Protein AF-0000000072110596 (afdb_homodimer)

Structure (mmCIF, N/CA/C/O backbone):
data_AF-0000000072110596-model_v1
#
loop_
_entity.id
_entity.type
_entity.pdbx_description
1 polymer 'Uncharacterized protein'
#
loop_
_atom_site.group_PDB
_atom_site.id
_atom_site.type_symbol
_atom_site.label_atom_id
_atom_site.label_alt_id
_atom_site.label_comp_id
_atom_site.label_asym_id
_atom_site.label_entity_id
_atom_site.label_seq_id
_atom_site.pdbx_PDB_ins_code
_atom_site.Cartn_x
_atom_site.Cartn_y
_atom_site.Cartn_z
_atom_site.occupancy
_atom_site.B_iso_or_equiv
_atom_site.auth_seq_id
_atom_site.auth_comp_id
_atom_site.auth_asym_id
_atom_site.auth_atom_id
_atom_site.pdbx_PDB_model_num
ATOM 1 N N . MET A 1 1 ? -14.812 -18.016 1.356 1 53.75 1 MET A N 1
ATOM 2 C CA . MET A 1 1 ? -14.57 -17.125 0.217 1 53.75 1 MET A CA 1
ATOM 3 C C . MET A 1 1 ? -13.57 -16.031 0.578 1 53.75 1 MET A C 1
ATOM 5 O O . MET A 1 1 ? -12.727 -15.672 -0.237 1 53.75 1 MET A O 1
ATOM 9 N N . LYS A 1 2 ? -13.461 -15.781 1.92 1 75.56 2 LYS A N 1
ATOM 10 C CA . LYS A 1 2 ? -12.672 -14.617 2.328 1 75.56 2 LYS A CA 1
ATOM 11 C C . LYS A 1 2 ? -11.195 -14.969 2.467 1 75.56 2 LYS A C 1
ATOM 13 O O . LYS A 1 2 ? -10.328 -14.117 2.293 1 75.56 2 LYS A O 1
ATOM 18 N N . LYS A 1 3 ? -10.984 -16.344 2.49 1 79.56 3 LYS A N 1
ATOM 19 C CA . LYS A 1 3 ? -9.594 -16.766 2.672 1 79.56 3 LYS A CA 1
ATOM 20 C C . LYS A 1 3 ? -8.812 -16.672 1.365 1 79.56 3 LYS A C 1
ATOM 22 O O . LYS A 1 3 ? -7.672 -16.203 1.354 1 79.56 3 LYS A O 1
ATOM 27 N N . LYS A 1 4 ? -9.383 -17.156 0.24 1 86.38 4 LYS A N 1
ATOM 28 C CA . LYS A 1 4 ? -8.742 -17.078 -1.07 1 86.38 4 LYS A CA 1
ATOM 29 C C . LYS A 1 4 ? -8.523 -15.633 -1.488 1 86.38 4 LYS A C 1
ATOM 31 O O . LYS A 1 4 ? -7.5 -15.305 -2.088 1 86.38 4 LYS A O 1
ATOM 36 N N . GLU A 1 5 ? -9.5 -14.828 -1.108 1 90.19 5 GLU A N 1
ATOM 37 C CA . GLU A 1 5 ? -9.398 -13.414 -1.432 1 90.19 5 GLU A CA 1
ATOM 38 C C . GLU A 1 5 ? -8.266 -12.75 -0.652 1 90.19 5 GLU A C 1
ATOM 40 O O . GLU A 1 5 ? -7.512 -11.945 -1.203 1 90.19 5 GLU A O 1
ATOM 45 N N . ARG A 1 6 ? -8.164 -13.227 0.541 1 91.56 6 ARG A N 1
ATOM 46 C CA . ARG A 1 6 ? -7.09 -12.688 1.37 1 91.56 6 ARG A CA 1
ATOM 47 C C . ARG A 1 6 ? -5.723 -13.062 0.807 1 91.56 6 ARG A C 1
ATOM 49 O O . ARG A 1 6 ? -4.816 -12.227 0.76 1 91.56 6 ARG A O 1
ATOM 56 N N . LYS A 1 7 ? -5.586 -14.266 0.459 1 90.06 7 LYS A N 1
ATOM 57 C CA . LYS A 1 7 ? -4.34 -14.734 -0.141 1 90.06 7 LYS A CA 1
ATOM 58 C C . LYS A 1 7 ? -4.008 -13.945 -1.405 1 90.06 7 LYS A C 1
ATOM 60 O O . LYS A 1 7 ? -2.854 -13.578 -1.627 1 90.06 7 LYS A O 1
ATOM 65 N N . SER A 1 8 ? -4.992 -13.719 -2.207 1 91.38 8 SER A N 1
ATOM 66 C CA . SER A 1 8 ? -4.805 -12.984 -3.453 1 91.38 8 SER A CA 1
ATOM 67 C C . SER A 1 8 ? -4.332 -11.555 -3.184 1 91.38 8 SER A C 1
ATOM 69 O O . SER A 1 8 ? -3.426 -11.062 -3.855 1 91.38 8 SER A O 1
ATOM 71 N N . VAL A 1 9 ? -4.953 -10.938 -2.199 1 94.94 9 VAL A N 1
ATOM 72 C CA . VAL A 1 9 ? -4.566 -9.57 -1.863 1 94.94 9 VAL A CA 1
ATOM 73 C C . VAL A 1 9 ? -3.137 -9.555 -1.325 1 94.94 9 VAL A C 1
ATOM 75 O O . VAL A 1 9 ? -2.338 -8.688 -1.688 1 94.94 9 VAL A O 1
ATOM 78 N N . CYS A 1 10 ? -2.73 -10.531 -0.49 1 94.06 10 CYS A N 1
ATOM 79 C CA . CYS A 1 10 ? -1.368 -10.641 0.02 1 94.06 10 CYS A CA 1
ATOM 80 C C . CYS A 1 10 ? -0.371 -10.805 -1.12 1 94.06 10 CYS A C 1
ATOM 82 O O . CYS A 1 10 ? 0.707 -10.211 -1.103 1 94.06 10 CYS A O 1
ATOM 84 N N . GLN A 1 11 ? -0.769 -11.586 -2.105 1 91.5 11 GLN A N 1
ATOM 85 C CA . GLN A 1 11 ? 0.084 -11.797 -3.27 1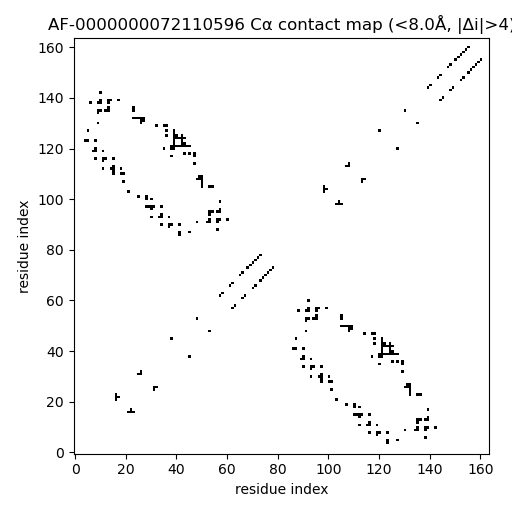 91.5 11 GLN A CA 1
ATOM 86 C C . GLN A 1 11 ? 0.26 -10.508 -4.066 1 91.5 11 GLN A C 1
ATOM 88 O O . GLN A 1 11 ? 1.352 -10.227 -4.566 1 91.5 11 GLN A O 1
ATOM 93 N N . LEU A 1 12 ? -0.791 -9.742 -4.211 1 93.31 12 LEU A N 1
ATOM 94 C CA . LEU A 1 12 ? -0.714 -8.461 -4.91 1 93.31 12 LEU A CA 1
ATOM 95 C C . LEU A 1 12 ? 0.235 -7.508 -4.195 1 93.31 12 LEU A C 1
ATOM 97 O O . LEU A 1 12 ? 1.059 -6.848 -4.832 1 93.31 12 LEU A O 1
ATOM 101 N N . ILE A 1 13 ? 0.148 -7.523 -2.873 1 95.62 13 ILE A N 1
ATOM 102 C CA . ILE A 1 13 ? 1.028 -6.676 -2.074 1 95.62 13 ILE A CA 1
ATOM 103 C C . ILE A 1 13 ? 2.475 -7.137 -2.238 1 95.62 13 ILE A C 1
ATOM 105 O O . ILE A 1 13 ? 3.365 -6.324 -2.498 1 95.62 13 ILE A O 1
ATOM 109 N N . GLY A 1 14 ? 2.672 -8.375 -2.09 1 92.62 14 GLY A N 1
ATOM 110 C CA . GLY A 1 14 ? 4.008 -8.922 -2.254 1 92.62 14 GLY A CA 1
ATOM 111 C C . GLY A 1 14 ? 4.605 -8.633 -3.617 1 92.62 14 GLY A C 1
ATOM 112 O O . GLY A 1 14 ? 5.785 -8.289 -3.725 1 92.62 14 GLY A O 1
ATOM 113 N N . ARG A 1 15 ? 3.865 -8.734 -4.68 1 90.25 15 ARG A N 1
ATOM 114 C CA . ARG A 1 15 ? 4.324 -8.477 -6.043 1 90.25 15 ARG A CA 1
ATOM 115 C C . ARG A 1 15 ? 4.75 -7.02 -6.211 1 90.25 15 ARG A C 1
ATOM 117 O O . ARG A 1 15 ? 5.766 -6.734 -6.848 1 90.25 15 ARG A O 1
ATOM 124 N N . PHE A 1 16 ? 4.031 -6.141 -5.641 1 93.5 16 PHE A N 1
ATOM 125 C CA . PHE A 1 16 ? 4.383 -4.727 -5.699 1 93.5 16 PHE A CA 1
ATOM 126 C C . PHE A 1 16 ? 5.715 -4.469 -5.008 1 93.5 16 PHE A C 1
ATOM 128 O O . PHE A 1 16 ? 6.578 -3.771 -5.547 1 93.5 16 PHE A O 1
ATOM 135 N N . LEU A 1 17 ? 5.867 -5.031 -3.846 1 93.5 17 LEU A N 1
ATOM 136 C CA . LEU A 1 17 ? 7.105 -4.832 -3.1 1 93.5 17 LEU A CA 1
ATOM 137 C C . LEU A 1 17 ? 8.297 -5.383 -3.871 1 93.5 17 LEU A C 1
ATOM 139 O O . LEU A 1 17 ? 9.32 -4.707 -4.008 1 93.5 17 LEU A O 1
ATOM 143 N N . PHE A 1 18 ? 8.047 -6.496 -4.398 1 88.94 18 PHE A N 1
ATOM 144 C CA . PHE A 1 18 ? 9.117 -7.152 -5.141 1 88.94 18 PHE A CA 1
ATOM 145 C C . PHE A 1 18 ? 9.453 -6.371 -6.41 1 88.94 18 PHE A C 1
ATOM 147 O O . PHE A 1 18 ? 10.617 -6.062 -6.668 1 88.94 18 PHE A O 1
ATOM 154 N N . SER A 1 19 ? 8.484 -6.09 -7.195 1 90.38 19 SER A N 1
ATOM 155 C CA . SER A 1 19 ? 8.656 -5.383 -8.461 1 90.38 19 SER A CA 1
ATOM 156 C C . SER A 1 19 ? 9.289 -4.012 -8.242 1 90.38 19 SER A C 1
ATOM 158 O O . SER A 1 19 ? 10.07 -3.545 -9.07 1 90.38 19 SER A O 1
ATOM 160 N N . SER A 1 20 ? 9 -3.404 -7.121 1 92.88 20 SER A N 1
ATOM 161 C CA . SER A 1 20 ? 9.5 -2.068 -6.812 1 92.88 20 SER A CA 1
ATOM 162 C C . SER A 1 20 ? 10.781 -2.135 -5.996 1 92.88 20 SER A C 1
ATOM 164 O O . SER A 1 20 ? 11.297 -1.106 -5.547 1 92.88 20 SER A O 1
ATOM 166 N N . GLU A 1 21 ? 11.242 -3.334 -5.715 1 91.75 21 GLU A N 1
ATOM 167 C CA . GLU A 1 21 ? 12.469 -3.566 -4.969 1 91.75 21 GLU A CA 1
ATOM 168 C C . GLU A 1 21 ? 12.391 -2.967 -3.566 1 91.75 21 GLU A C 1
ATOM 170 O O . GLU A 1 21 ? 13.336 -2.332 -3.1 1 91.75 21 GLU A O 1
ATOM 175 N N . ILE A 1 22 ? 11.312 -3.068 -2.975 1 93.56 22 ILE A N 1
ATOM 176 C CA . ILE A 1 22 ? 11.078 -2.621 -1.605 1 93.56 22 ILE A CA 1
ATOM 177 C C . ILE A 1 22 ? 11.258 -3.791 -0.642 1 93.56 22 ILE A C 1
ATOM 179 O O . ILE A 1 22 ? 10.656 -4.855 -0.829 1 93.56 22 ILE A O 1
ATOM 183 N N . PRO A 1 23 ? 12.102 -3.586 0.365 1 93.25 23 PRO A N 1
ATOM 184 C CA . PRO A 1 23 ? 12.305 -4.688 1.307 1 93.25 23 PRO A CA 1
ATOM 185 C C . PRO A 1 23 ? 11.055 -5.012 2.123 1 93.25 23 PRO A C 1
ATOM 187 O O . PRO A 1 23 ? 10.281 -4.109 2.445 1 93.25 23 PRO A O 1
ATOM 190 N N . PHE A 1 24 ? 10.852 -6.289 2.574 1 92.38 24 PHE A N 1
ATOM 191 C CA . PHE A 1 24 ? 9.664 -6.746 3.277 1 92.38 24 PHE A CA 1
ATOM 192 C C . PHE A 1 24 ? 9.594 -6.145 4.676 1 92.38 24 PHE A C 1
ATOM 194 O O . PHE A 1 24 ? 8.523 -6.113 5.293 1 92.38 24 PHE A O 1
ATOM 201 N N . ASN A 1 25 ? 10.719 -5.672 5.129 1 93.75 25 ASN A N 1
ATOM 202 C CA . ASN A 1 25 ? 10.742 -5.109 6.477 1 93.75 25 ASN A CA 1
ATOM 203 C C . ASN A 1 25 ? 9.93 -3.818 6.555 1 93.75 25 ASN A C 1
ATOM 205 O O . ASN A 1 25 ? 9.664 -3.312 7.648 1 93.75 25 ASN A O 1
ATOM 209 N N . VAL A 1 26 ? 9.5 -3.283 5.414 1 96.25 26 VAL A N 1
ATOM 210 C CA . VAL A 1 26 ? 8.617 -2.117 5.422 1 96.25 26 VAL A CA 1
ATOM 211 C C . VAL A 1 26 ? 7.355 -2.428 6.223 1 96.25 26 VAL A C 1
ATOM 213 O O . VAL A 1 26 ? 6.668 -1.518 6.688 1 96.25 26 VAL A O 1
ATOM 216 N N . ALA A 1 27 ? 6.969 -3.715 6.375 1 96.69 27 ALA A N 1
ATOM 217 C CA . ALA A 1 27 ? 5.809 -4.117 7.168 1 96.69 27 ALA A CA 1
ATOM 218 C C . ALA A 1 27 ? 5.98 -3.732 8.633 1 96.69 27 ALA A C 1
ATOM 220 O O . ALA A 1 27 ? 5.02 -3.738 9.398 1 96.69 27 ALA A O 1
ATOM 221 N N . ASN A 1 28 ? 7.223 -3.406 8.969 1 96.5 28 ASN A N 1
ATOM 222 C CA . ASN A 1 28 ? 7.508 -2.998 10.336 1 96.5 28 ASN A CA 1
ATOM 223 C C . ASN A 1 28 ? 7.387 -1.487 10.516 1 96.5 28 ASN A C 1
ATOM 225 O O . ASN A 1 28 ? 7.477 -0.977 11.633 1 96.5 28 ASN A O 1
ATOM 229 N N . ASP A 1 29 ? 7.195 -0.69 9.406 1 95.88 29 ASP A N 1
ATOM 230 C CA . ASP A 1 29 ? 6.98 0.751 9.492 1 95.88 29 ASP A CA 1
ATOM 231 C C . ASP A 1 29 ? 5.715 1.071 10.281 1 95.88 29 ASP A C 1
ATOM 233 O O . ASP A 1 29 ? 4.688 0.414 10.117 1 95.88 29 ASP A O 1
ATOM 237 N N . PRO A 1 30 ? 5.777 2.084 11.172 1 96.19 30 PRO A N 1
ATOM 238 C CA . PRO A 1 30 ? 4.641 2.395 12.039 1 96.19 30 PRO A CA 1
ATOM 239 C C . PRO A 1 30 ? 3.396 2.809 11.258 1 96.19 30 PRO A C 1
ATOM 241 O O . PRO A 1 30 ? 2.281 2.734 11.773 1 96.19 30 PRO A O 1
ATOM 244 N N . TYR A 1 31 ? 3.51 3.184 9.984 1 94.31 31 TYR A N 1
ATOM 245 C CA . TYR A 1 31 ? 2.377 3.668 9.203 1 94.31 31 TYR A CA 1
ATOM 246 C C . TYR A 1 31 ? 1.862 2.586 8.258 1 94.31 31 TYR A C 1
ATOM 248 O O . TYR A 1 31 ? 0.836 2.766 7.598 1 94.31 31 TYR A O 1
ATOM 256 N N . TYR A 1 32 ? 2.578 1.447 8.242 1 97.38 32 TYR A N 1
ATOM 257 C CA . TYR A 1 32 ? 2.26 0.337 7.355 1 97.38 32 TYR A CA 1
ATOM 258 C C . TYR A 1 32 ? 0.823 -0.129 7.555 1 97.38 32 TYR A C 1
ATOM 260 O O . TYR A 1 32 ? 0.045 -0.187 6.598 1 97.38 32 TYR A O 1
ATOM 268 N N . PHE A 1 33 ? 0.385 -0.312 8.781 1 97.44 33 PHE A N 1
ATOM 269 C CA . PHE A 1 33 ? -0.948 -0.814 9.094 1 97.44 33 PHE A CA 1
ATOM 270 C C . PHE A 1 33 ? -2.006 0.242 8.797 1 97.44 33 PHE A C 1
ATOM 272 O O . PHE A 1 33 ? -3.016 -0.047 8.148 1 97.44 33 PHE A O 1
ATOM 279 N N . SER A 1 34 ? -1.738 1.474 9.227 1 96.62 34 SER A N 1
ATOM 280 C CA . SER A 1 34 ? -2.723 2.543 9.086 1 96.62 34 SER A CA 1
ATOM 281 C C . SER A 1 34 ? -2.973 2.873 7.617 1 96.62 34 SER A C 1
ATOM 283 O O . SER A 1 34 ? -4.086 3.244 7.242 1 96.62 34 SER A O 1
ATOM 285 N N . MET A 1 35 ? -1.91 2.744 6.777 1 96.81 35 MET A N 1
ATOM 286 C CA . MET A 1 35 ? -2.059 2.992 5.348 1 96.81 35 MET A CA 1
ATOM 287 C C . MET A 1 35 ? -3.082 2.045 4.73 1 96.81 35 MET A C 1
ATOM 289 O O . MET A 1 35 ? -4.062 2.486 4.129 1 96.81 35 MET A O 1
ATOM 293 N N . TYR A 1 36 ? -2.951 0.683 4.98 1 97.81 36 TYR A N 1
ATOM 294 C CA . TYR A 1 36 ? -3.861 -0.282 4.375 1 97.81 36 TYR A CA 1
ATOM 295 C C . TYR A 1 36 ? -5.234 -0.225 5.031 1 97.81 36 TYR A C 1
ATOM 297 O O . TYR A 1 36 ? -6.258 -0.429 4.371 1 97.81 36 TYR A O 1
ATOM 305 N N . GLU A 1 37 ? -5.27 0.057 6.316 1 97.5 37 GLU A N 1
ATOM 306 C CA . GLU A 1 37 ? -6.551 0.236 6.996 1 97.5 37 GLU A CA 1
ATOM 307 C C . GLU A 1 37 ? -7.352 1.376 6.371 1 97.5 37 GLU A C 1
ATOM 309 O O . GLU A 1 37 ? -8.562 1.262 6.191 1 97.5 37 GLU A O 1
ATOM 314 N N . GLY A 1 38 ? -6.688 2.52 6.078 1 97.06 38 GLY A N 1
ATOM 315 C CA . GLY A 1 38 ? -7.336 3.623 5.387 1 97.06 38 GLY A CA 1
ATOM 316 C C . GLY A 1 38 ? -7.953 3.215 4.062 1 97.06 38 GLY A C 1
ATOM 317 O O . GLY A 1 38 ? -9.102 3.559 3.775 1 97.06 38 GLY A O 1
ATOM 318 N N . VAL A 1 39 ? -7.234 2.447 3.307 1 97.38 39 VAL A N 1
ATOM 319 C CA . VAL A 1 39 ? -7.672 2.029 1.979 1 97.38 39 VAL A CA 1
ATOM 320 C C . VAL A 1 39 ? -8.852 1.071 2.102 1 97.38 39 VAL A C 1
ATOM 322 O O . VAL A 1 39 ? -9.859 1.22 1.399 1 97.38 39 VAL A O 1
ATOM 325 N N . GLU A 1 40 ? -8.742 -0.007 2.971 1 97.12 40 GLU A N 1
ATOM 326 C CA . GLU A 1 40 ? -9.812 -0.988 3.072 1 97.12 40 GLU A CA 1
ATOM 327 C C . GLU A 1 40 ? -11.094 -0.355 3.617 1 97.12 40 GLU A C 1
ATOM 329 O O . GLU A 1 40 ? -12.195 -0.746 3.236 1 97.12 40 GLU A O 1
ATOM 334 N N . ASN A 1 41 ? -10.984 0.675 4.543 1 96.69 41 ASN A N 1
ATOM 335 C CA . ASN A 1 41 ? -12.148 1.346 5.113 1 96.69 41 ASN A CA 1
ATOM 336 C C . ASN A 1 41 ? -12.828 2.252 4.09 1 96.69 41 ASN A C 1
ATOM 338 O O . ASN A 1 41 ? -14.047 2.432 4.129 1 96.69 41 ASN A O 1
ATOM 342 N N . TYR A 1 42 ? -11.969 2.902 3.256 1 96.12 42 TYR A N 1
ATOM 343 C CA . TYR A 1 42 ? -12.555 3.674 2.168 1 96.12 42 TYR A CA 1
ATOM 344 C C . TYR A 1 42 ? -13.438 2.793 1.291 1 96.12 42 TYR A C 1
ATOM 346 O O . TYR A 1 42 ? -14.539 3.193 0.912 1 96.12 42 TYR A O 1
ATOM 354 N N . GLY A 1 43 ? -12.867 1.575 1.021 1 94.5 43 GLY A N 1
ATOM 355 C CA . GLY A 1 43 ? -13.641 0.621 0.246 1 94.5 43 GLY A CA 1
ATOM 356 C C . GLY A 1 43 ? -13.57 0.87 -1.249 1 94.5 43 GLY A C 1
ATOM 357 O O . GLY A 1 43 ? -12.758 1.672 -1.713 1 94.5 43 GLY A O 1
ATOM 358 N N . PRO A 1 44 ? -14.43 0.043 -2.023 1 94.38 44 PRO A N 1
ATOM 359 C CA . PRO A 1 44 ? -14.422 0.193 -3.48 1 94.38 44 PRO A CA 1
ATOM 360 C C . PRO A 1 44 ? -14.703 1.626 -3.928 1 94.38 44 PRO A C 1
ATOM 362 O O . PRO A 1 44 ? -15.539 2.309 -3.336 1 94.38 44 PRO A O 1
ATOM 365 N N . GLY A 1 45 ? -13.961 2.092 -4.902 1 92.56 45 GLY A N 1
ATOM 366 C CA . GLY A 1 45 ? -14.109 3.443 -5.418 1 92.56 45 GLY A CA 1
ATOM 367 C C . GLY A 1 45 ? -12.938 4.348 -5.078 1 92.56 45 GLY A C 1
ATOM 368 O O . GLY A 1 45 ? -12.867 5.484 -5.551 1 92.56 45 GLY A O 1
ATOM 369 N N . PHE A 1 46 ? -12.109 3.848 -4.172 1 94.31 46 PHE A N 1
ATOM 370 C CA . PHE A 1 46 ? -10.891 4.609 -3.914 1 94.31 46 PHE A CA 1
ATOM 371 C C . PHE A 1 46 ? -9.984 4.617 -5.141 1 94.31 46 PHE A C 1
ATOM 373 O O . PHE A 1 46 ? -9.469 3.57 -5.539 1 94.31 46 PHE A O 1
ATOM 380 N N . PHE A 1 47 ? -9.781 5.746 -5.715 1 92.56 47 PHE A N 1
ATOM 381 C CA . PHE A 1 47 ? -8.852 5.863 -6.828 1 92.56 47 PHE A CA 1
ATOM 382 C C . PHE A 1 47 ? -7.43 6.062 -6.328 1 92.56 47 PHE A C 1
ATOM 384 O O . PHE A 1 47 ? -7.137 7.043 -5.641 1 92.56 47 PHE A O 1
ATOM 391 N N . THR A 1 48 ? -6.621 5.09 -6.586 1 95.94 48 THR A N 1
ATOM 392 C CA . THR A 1 48 ? -5.219 5.105 -6.172 1 95.94 48 THR A CA 1
ATOM 393 C C . THR A 1 48 ? -4.551 6.414 -6.586 1 95.94 48 THR A C 1
ATOM 395 O O . THR A 1 48 ? -4.703 6.863 -7.723 1 95.94 48 THR A O 1
ATOM 398 N N . PRO A 1 49 ? -3.842 7.012 -5.668 1 95.44 49 PRO A N 1
ATOM 399 C CA . PRO A 1 49 ? -3.189 8.273 -6.016 1 95.44 49 PRO A CA 1
ATOM 400 C C . PRO A 1 49 ? -2.035 8.094 -7 1 95.44 49 PRO A C 1
ATOM 402 O O . PRO A 1 49 ? -1.316 7.094 -6.934 1 95.44 49 PRO A O 1
ATOM 405 N N . SER A 1 50 ? -1.886 9.047 -7.859 1 94.69 50 SER A N 1
ATOM 406 C CA . SER A 1 50 ? -0.739 9.086 -8.766 1 94.69 50 SER A CA 1
ATOM 407 C C . SER A 1 50 ? 0.504 9.609 -8.047 1 94.69 50 SER A C 1
ATOM 409 O O . SER A 1 50 ? 0.421 10.094 -6.918 1 94.69 50 SER A O 1
ATOM 411 N N . MET A 1 51 ? 1.645 9.508 -8.766 1 92.94 51 MET A N 1
ATOM 412 C CA . MET A 1 51 ? 2.898 10.031 -8.234 1 92.94 51 MET A CA 1
ATOM 413 C C . MET A 1 51 ? 2.775 11.516 -7.91 1 92.94 51 MET A C 1
ATOM 415 O O . MET A 1 51 ? 3.18 11.961 -6.832 1 92.94 51 MET A O 1
ATOM 419 N N . HIS A 1 52 ? 2.182 12.289 -8.797 1 89.62 52 HIS A N 1
ATOM 420 C CA . HIS A 1 52 ? 2.014 13.727 -8.609 1 89.62 52 HIS A CA 1
ATOM 421 C C . HIS A 1 52 ? 1.174 14.023 -7.371 1 89.62 52 HIS A C 1
ATOM 423 O O . HIS A 1 52 ? 1.522 14.898 -6.574 1 89.62 52 HIS A O 1
ATOM 429 N N . LYS A 1 53 ? 0.088 13.289 -7.219 1 90.94 53 LYS A N 1
ATOM 430 C CA . LYS A 1 53 ? -0.791 13.477 -6.07 1 90.94 53 LYS A CA 1
ATOM 431 C C . LYS A 1 53 ? -0.076 13.133 -4.766 1 90.94 53 LYS A C 1
ATOM 433 O O . LYS A 1 53 ? -0.223 13.828 -3.764 1 90.94 53 LYS A O 1
ATOM 438 N N . LEU A 1 54 ? 0.713 12.125 -4.762 1 90.94 54 LEU A N 1
ATOM 439 C CA . LEU A 1 54 ? 1.445 11.695 -3.574 1 90.94 54 LEU A CA 1
ATOM 440 C C . LEU A 1 54 ? 2.432 12.773 -3.125 1 90.94 54 LEU A C 1
ATOM 442 O O . LEU A 1 54 ? 2.596 13.008 -1.927 1 90.94 54 LEU A O 1
ATOM 446 N N . ARG A 1 55 ? 3.102 13.398 -4.109 1 83.69 55 ARG A N 1
ATOM 447 C CA . ARG A 1 55 ? 4.07 14.453 -3.809 1 83.69 55 ARG A CA 1
ATOM 448 C C . ARG A 1 55 ? 3.402 15.625 -3.105 1 83.69 55 ARG A C 1
ATOM 450 O O . ARG A 1 55 ? 4 16.25 -2.223 1 83.69 55 ARG A O 1
ATOM 457 N N . THR A 1 56 ? 2.193 15.805 -3.436 1 81.88 56 THR A N 1
ATOM 458 C CA . THR A 1 56 ? 1.48 16.953 -2.879 1 81.88 56 THR A CA 1
ATOM 459 C C . THR A 1 56 ? 0.807 16.578 -1.562 1 81.88 56 THR A C 1
ATOM 461 O O . THR A 1 56 ? 0.576 17.438 -0.71 1 81.88 56 THR A O 1
ATOM 464 N N . CYS A 1 57 ? 0.377 15.367 -1.381 1 78.88 57 CYS A N 1
ATOM 465 C CA . CYS A 1 57 ? -0.29 14.891 -0.174 1 78.88 57 CYS A CA 1
ATOM 466 C C . CYS A 1 57 ? 0.609 15.055 1.046 1 78.88 57 CYS A C 1
ATOM 468 O O . CYS A 1 57 ? 0.134 15.391 2.133 1 78.88 57 CYS A O 1
ATOM 470 N N . ILE A 1 58 ? 1.891 14.664 0.958 1 68.19 58 ILE A N 1
ATOM 471 C CA . ILE A 1 58 ? 2.785 14.734 2.107 1 68.19 58 ILE A CA 1
ATOM 472 C C . ILE A 1 58 ? 3.193 16.188 2.355 1 68.19 58 ILE A C 1
ATOM 474 O O . ILE A 1 58 ? 3.41 16.594 3.5 1 68.19 58 ILE A O 1
ATOM 478 N N . LEU A 1 59 ? 3.561 16.875 1.282 1 58.53 59 LEU A N 1
ATOM 479 C CA . LEU A 1 59 ? 3.984 18.266 1.435 1 58.53 59 LEU A CA 1
ATOM 480 C C . LEU A 1 59 ? 3.002 19.047 2.307 1 58.53 59 LEU A C 1
ATOM 482 O O . LEU A 1 59 ? 3.414 19.812 3.17 1 58.53 59 LEU A O 1
ATOM 486 N N . LYS A 1 60 ? 1.902 18.75 2.01 1 55.16 60 LYS A N 1
ATOM 487 C CA . LYS A 1 60 ? 0.997 19.562 2.828 1 55.16 60 LYS A CA 1
ATOM 488 C C . LYS A 1 60 ? 1.094 19.156 4.301 1 55.16 60 LYS A C 1
ATOM 490 O O . LYS A 1 60 ? 1.062 20.031 5.18 1 55.16 60 LYS A O 1
ATOM 495 N N . GLU A 1 61 ? 1.127 17.984 4.523 1 52.31 61 GLU A N 1
ATOM 496 C CA . GLU A 1 61 ? 1.243 17.609 5.926 1 52.31 61 GLU A CA 1
ATOM 497 C C . GLU A 1 61 ? 2.686 17.719 6.41 1 52.31 61 GLU A C 1
ATOM 499 O O . GLU A 1 61 ? 2.938 18.156 7.531 1 52.31 61 GLU A O 1
ATOM 504 N N . GLU A 1 62 ? 3.619 17.094 5.656 1 49.91 62 GLU A N 1
ATOM 505 C CA . GLU A 1 62 ? 5.035 17.094 6.016 1 49.91 62 GLU A CA 1
ATOM 506 C C . GLU A 1 62 ? 5.637 18.484 5.848 1 49.91 62 GLU A C 1
ATOM 508 O O . GLU A 1 62 ? 6.633 18.828 6.496 1 49.91 62 GLU A O 1
ATOM 513 N N . VAL A 1 63 ? 5.281 19.172 4.809 1 49.59 63 VAL A N 1
ATO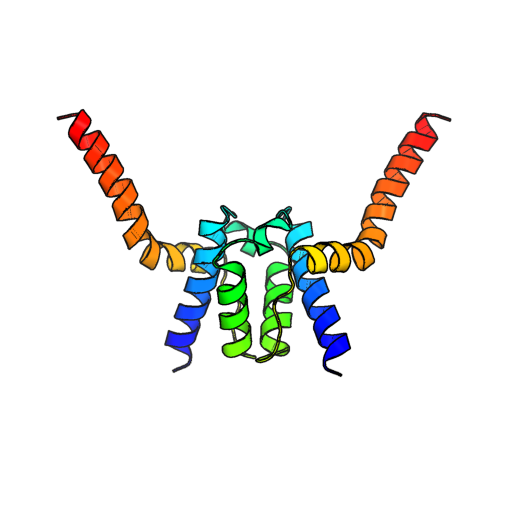M 514 C CA . VAL A 1 63 ? 5.734 20.562 4.82 1 49.59 63 VAL A CA 1
ATOM 515 C C . VAL A 1 63 ? 5.527 21.156 6.211 1 49.59 63 VAL A C 1
ATOM 517 O O . VAL A 1 63 ? 6.371 21.906 6.699 1 49.59 63 VAL A O 1
ATOM 520 N N . SER A 1 64 ? 4.582 20.703 6.777 1 47.28 64 SER A N 1
ATOM 521 C CA . SER A 1 64 ? 4.504 21.188 8.148 1 47.28 64 SER A CA 1
ATOM 522 C C . SER A 1 64 ? 5.613 20.594 9.008 1 47.28 64 SER A C 1
ATOM 524 O O . SER A 1 64 ? 6.234 21.297 9.805 1 47.28 64 SER A O 1
ATOM 526 N N . SER A 1 65 ? 5.832 19.312 8.859 1 49.56 65 SER A N 1
ATOM 527 C CA . SER A 1 65 ? 6.859 18.719 9.711 1 49.56 65 SER A CA 1
ATOM 528 C C . SER A 1 65 ? 8.258 18.984 9.148 1 49.56 65 SER A C 1
ATOM 530 O O . SER A 1 65 ? 9.195 19.25 9.906 1 49.56 65 SER A O 1
ATOM 532 N N . ILE A 1 66 ? 8.484 18.719 7.949 1 48.34 66 ILE A N 1
ATOM 533 C CA . ILE A 1 66 ? 9.789 18.922 7.32 1 48.34 66 ILE A CA 1
ATOM 534 C C . ILE A 1 66 ? 10.109 20.422 7.277 1 48.34 66 ILE A C 1
ATOM 536 O O . ILE A 1 66 ? 11.242 20.828 7.527 1 48.34 66 ILE A O 1
ATOM 540 N N . ASN A 1 67 ? 9.125 21.219 6.852 1 47.47 67 ASN A N 1
ATOM 541 C CA . ASN A 1 67 ? 9.422 22.641 7.012 1 47.47 67 ASN A CA 1
ATOM 542 C C . ASN A 1 67 ? 9.914 22.953 8.422 1 47.47 67 ASN A C 1
ATOM 544 O O . ASN A 1 67 ? 10.789 23.812 8.602 1 47.47 67 ASN A O 1
ATOM 548 N N . LYS A 1 68 ? 9.414 22.219 9.328 1 47.22 68 LYS A N 1
ATOM 549 C CA . LYS A 1 68 ? 9.953 22.406 10.672 1 47.22 68 LYS A CA 1
ATOM 550 C C . LYS A 1 68 ? 11.391 21.906 10.758 1 47.22 68 LYS A C 1
ATOM 552 O O . LYS A 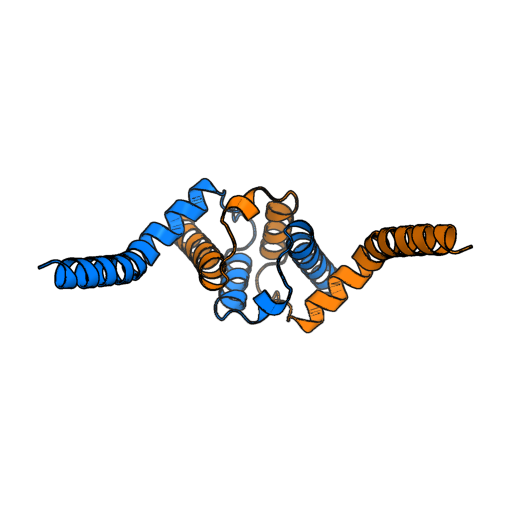1 68 ? 12.25 22.562 11.359 1 47.22 68 LYS A O 1
ATOM 557 N N . ILE A 1 69 ? 11.656 20.781 10.133 1 49.41 69 ILE A N 1
ATOM 558 C CA . ILE A 1 69 ? 13.016 20.266 10.18 1 49.41 69 ILE A CA 1
ATOM 559 C C . ILE A 1 69 ? 13.914 21.094 9.258 1 49.41 69 ILE A C 1
ATOM 561 O O . ILE A 1 69 ? 15.023 21.469 9.633 1 49.41 69 ILE A O 1
ATOM 565 N N . LEU A 1 70 ? 13.445 21.297 8.102 1 48 70 LEU A N 1
ATOM 566 C CA . LEU A 1 70 ? 14.195 22.141 7.188 1 48 70 LEU A CA 1
ATOM 567 C C . LEU A 1 70 ? 14.273 23.578 7.715 1 48 70 LEU A C 1
ATOM 569 O O . LEU A 1 70 ? 15.328 24.203 7.648 1 48 70 LEU A O 1
ATOM 573 N N . GLU A 1 71 ? 13.211 24 8.234 1 48.59 71 GLU A N 1
ATOM 574 C CA . GLU A 1 71 ? 13.227 25.297 8.914 1 48.59 71 GLU A CA 1
ATOM 575 C C . GLU A 1 71 ? 14.117 25.266 10.148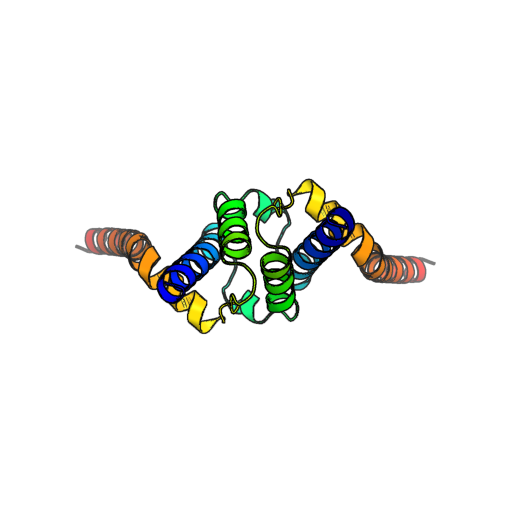 1 48.59 71 GLU A C 1
ATOM 577 O O . GLU A 1 71 ? 14.828 26.234 10.438 1 48.59 71 GLU A O 1
ATOM 582 N N . GLU A 1 72 ? 14.086 24.219 10.742 1 49.69 72 GLU A N 1
ATOM 583 C CA . GLU A 1 72 ? 14.992 24.078 11.875 1 49.69 72 GLU A CA 1
ATOM 584 C C . GLU A 1 72 ? 16.438 23.953 11.422 1 49.69 72 GLU A C 1
ATOM 586 O O . GLU A 1 72 ? 17.344 24.5 12.062 1 49.69 72 GLU A O 1
ATOM 591 N N . GLN A 1 73 ? 16.609 23.172 10.391 1 52 73 GLN A N 1
ATOM 592 C CA . GLN A 1 73 ? 17.953 23.094 9.844 1 52 73 GLN A CA 1
ATOM 593 C C . GLN A 1 73 ? 18.375 24.422 9.211 1 52 73 GLN A C 1
ATOM 595 O O . GLN A 1 73 ? 19.531 24.844 9.367 1 52 73 GLN A O 1
ATOM 600 N N . LYS A 1 74 ? 17.484 24.953 8.461 1 49.81 74 LYS A N 1
ATOM 601 C CA . LYS A 1 74 ? 17.766 26.281 7.93 1 49.81 74 LYS A CA 1
ATOM 602 C C . LYS A 1 74 ? 17.938 27.297 9.055 1 49.81 74 LYS A C 1
ATOM 604 O O . LYS A 1 74 ? 18.812 28.172 9 1 49.81 74 LYS A O 1
ATOM 609 N N . ASN A 1 75 ? 17.078 27.109 9.969 1 50.06 75 ASN A N 1
ATOM 610 C CA . ASN A 1 75 ? 17.234 27.938 11.156 1 50.06 75 ASN A CA 1
ATOM 611 C C . ASN A 1 75 ? 18.531 27.609 11.906 1 50.06 75 ASN A C 1
ATOM 613 O O . ASN A 1 75 ? 19.172 28.5 12.469 1 50.06 75 ASN A O 1
ATOM 617 N N . HIS A 1 76 ? 18.797 26.312 11.859 1 50.59 76 HIS A N 1
ATOM 618 C CA . HIS A 1 76 ? 20.047 25.922 12.484 1 50.59 76 HIS A CA 1
ATOM 619 C C . HIS A 1 76 ? 21.25 26.391 11.68 1 50.59 76 HIS A C 1
ATOM 621 O O . HIS A 1 76 ? 22.234 26.875 12.242 1 50.59 76 HIS A O 1
ATOM 627 N N . GLU A 1 77 ? 21.094 26.203 10.422 1 51.81 77 GLU A N 1
ATOM 628 C CA . GLU A 1 77 ? 22.172 26.688 9.578 1 51.81 77 GLU A CA 1
ATOM 629 C C . GLU A 1 77 ? 22.219 28.219 9.555 1 51.81 77 GLU A C 1
ATOM 631 O O . GLU A 1 77 ? 23.297 28.812 9.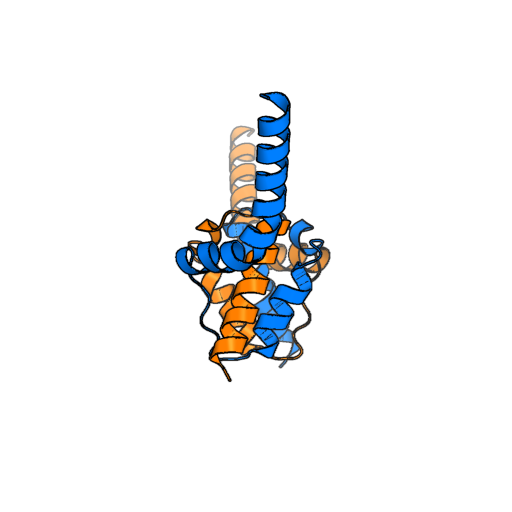547 1 51.81 77 GLU A O 1
ATOM 636 N N . SER A 1 78 ? 21.031 28.688 9.391 1 53.41 78 SER A N 1
ATOM 637 C CA . SER A 1 78 ? 21 30.156 9.43 1 53.41 78 SER A CA 1
ATOM 638 C C . SER A 1 78 ? 21.547 30.688 10.75 1 53.41 78 SER A C 1
ATOM 640 O O . SER A 1 78 ? 22.156 31.75 10.789 1 53.41 78 SER A O 1
ATOM 642 N N . ASN A 1 79 ? 21.266 29.906 11.688 1 52.06 79 ASN A N 1
ATOM 643 C CA . ASN A 1 79 ? 21.797 30.312 12.977 1 52.06 79 ASN A CA 1
ATOM 644 C C . ASN A 1 79 ? 23.312 30.125 13.055 1 52.06 79 ASN A C 1
ATOM 646 O O . ASN A 1 79 ? 23.984 30.797 13.836 1 52.06 79 ASN A O 1
ATOM 650 N N . MET A 1 80 ? 23.797 29.188 12.266 1 52 80 MET A N 1
ATOM 651 C CA . MET A 1 80 ? 25.25 29 12.266 1 52 80 MET A CA 1
ATOM 652 C C . MET A 1 80 ? 25.938 30.109 11.461 1 52 80 MET A C 1
ATOM 654 O O . MET A 1 80 ? 27.125 30.344 11.633 1 52 80 MET A O 1
ATOM 658 N N . VAL A 1 81 ? 25.141 30.5 10.461 1 54.16 81 VAL A N 1
ATOM 659 C CA . VAL A 1 81 ? 25.812 31.5 9.641 1 54.16 81 VAL A CA 1
ATOM 660 C C . VAL A 1 81 ? 25.703 32.875 10.32 1 54.16 81 VAL A C 1
ATOM 662 O O . VAL A 1 81 ? 26.578 33.719 10.156 1 54.16 81 VAL A O 1
ATOM 665 N N . VAL A 1 82 ? 24.719 33.062 11.148 1 45.53 82 VAL A N 1
ATOM 666 C CA . VAL A 1 82 ? 24.781 34.406 11.719 1 45.53 82 VAL A CA 1
ATOM 667 C C . VAL A 1 82 ? 25.797 34.438 12.859 1 45.53 82 VAL A C 1
ATOM 669 O O . VAL A 1 82 ? 25.844 33.5 13.672 1 45.53 82 VAL A O 1
ATOM 672 N N . MET B 1 1 ? -18.625 13.836 1.339 1 53.72 1 MET B N 1
ATOM 673 C CA . MET B 1 1 ? -18 13.07 2.41 1 53.72 1 MET B CA 1
ATOM 674 C C . MET B 1 1 ? -16.828 12.234 1.872 1 53.72 1 MET B C 1
ATOM 676 O O . MET B 1 1 ? -15.805 12.094 2.535 1 53.72 1 MET B O 1
ATOM 680 N N . LYS B 1 2 ? -16.875 11.945 0.527 1 75.31 2 LYS B N 1
ATOM 681 C CA . LYS B 1 2 ? -15.914 10.984 -0.005 1 75.31 2 LYS B CA 1
ATOM 682 C C . LYS B 1 2 ? -14.602 11.672 -0.391 1 75.31 2 LYS B C 1
ATOM 684 O O . LYS B 1 2 ? -13.547 11.039 -0.382 1 75.31 2 LYS B O 1
ATOM 689 N N . LYS B 1 3 ? -14.703 13.078 -0.411 1 79.44 3 LYS B N 1
ATOM 690 C CA . LYS B 1 3 ? -13.5 13.797 -0.818 1 79.44 3 LYS B CA 1
ATOM 691 C C . LYS B 1 3 ? -12.508 13.906 0.335 1 79.44 3 LYS B C 1
ATOM 693 O O . LYS B 1 3 ? -11.305 13.711 0.146 1 79.44 3 LYS B O 1
ATOM 698 N N . LYS B 1 4 ? -13 14.289 1.549 1 86.5 4 LYS B N 1
ATOM 699 C CA . LYS B 1 4 ? -12.148 14.391 2.73 1 86.5 4 LYS B CA 1
ATOM 700 C C . LYS B 1 4 ? -11.531 13.039 3.076 1 86.5 4 LYS B C 1
ATOM 702 O O . LYS B 1 4 ? -10.367 12.961 3.482 1 86.5 4 LYS B O 1
ATOM 707 N N . GLU B 1 5 ? -12.344 12.016 2.859 1 90.38 5 GLU B N 1
ATOM 708 C CA . GLU B 1 5 ? -11.859 10.664 3.131 1 90.38 5 GLU B CA 1
ATOM 709 C C . GLU B 1 5 ? -10.758 10.266 2.156 1 90.38 5 GLU B C 1
ATOM 711 O O . GLU B 1 5 ? -9.758 9.664 2.557 1 90.38 5 GLU B O 1
ATOM 716 N N . ARG B 1 6 ? -10.969 10.734 0.973 1 91.62 6 ARG B N 1
ATOM 717 C CA . ARG B 1 6 ? -9.953 10.445 -0.038 1 91.62 6 ARG B CA 1
ATOM 718 C C . ARG B 1 6 ? -8.633 11.133 0.293 1 91.62 6 ARG B C 1
ATOM 720 O O . ARG B 1 6 ? -7.566 10.523 0.168 1 91.62 6 ARG B O 1
ATOM 727 N N . LYS B 1 7 ? -8.719 12.336 0.63 1 90.31 7 LYS B N 1
ATOM 728 C CA . LYS B 1 7 ? -7.527 13.086 1.017 1 90.31 7 LYS B CA 1
ATOM 729 C C . LYS B 1 7 ? -6.812 12.422 2.188 1 90.31 7 LYS B C 1
ATOM 731 O O . LYS B 1 7 ? -5.582 12.328 2.199 1 90.31 7 LYS B O 1
ATOM 736 N N . SER B 1 8 ? -7.559 11.984 3.139 1 91.56 8 SER B N 1
ATOM 737 C CA . SER B 1 8 ? -6.992 11.336 4.316 1 91.56 8 SER B CA 1
ATOM 738 C C . SER B 1 8 ? -6.258 10.055 3.939 1 91.56 8 SER B C 1
ATOM 740 O O . SER B 1 8 ? -5.164 9.789 4.438 1 91.56 8 SER B O 1
ATOM 742 N N . VAL B 1 9 ? -6.883 9.289 3.07 1 95 9 VAL B N 1
ATOM 743 C CA . VAL B 1 9 ? -6.254 8.047 2.645 1 95 9 VAL B CA 1
ATOM 744 C C . VAL B 1 9 ? -4.977 8.352 1.866 1 95 9 VAL B C 1
ATOM 746 O O . VAL B 1 9 ? -3.947 7.699 2.068 1 95 9 VAL B O 1
ATOM 749 N N . CYS B 1 10 ? -4.953 9.375 0.99 1 94.19 10 CYS B N 1
ATOM 750 C CA . CYS B 1 10 ? -3.76 9.789 0.257 1 94.19 10 CYS B CA 1
ATOM 751 C C . CYS B 1 10 ? -2.648 10.203 1.212 1 94.19 10 CYS B C 1
ATOM 753 O O . CYS B 1 10 ? -1.481 9.875 0.996 1 94.19 10 CYS B O 1
ATOM 755 N N . GLN B 1 11 ? -3.041 10.883 2.264 1 91.81 11 GLN B N 1
ATOM 756 C CA . GLN B 1 11 ? -2.072 11.312 3.268 1 91.81 11 GLN B CA 1
ATOM 757 C C . GLN B 1 11 ? -1.468 10.117 3.996 1 91.81 11 GLN B C 1
ATOM 759 O O . GLN B 1 11 ? -0.272 10.109 4.293 1 91.81 11 GLN B O 1
ATOM 764 N N . LEU B 1 12 ? -2.273 9.125 4.309 1 93.5 12 LEU B N 1
ATOM 765 C CA . LEU B 1 12 ? -1.78 7.914 4.957 1 93.5 12 LEU B CA 1
ATOM 766 C C . LEU B 1 12 ? -0.773 7.195 4.066 1 93.5 12 LEU B C 1
ATOM 768 O O . LEU B 1 12 ? 0.28 6.762 4.539 1 93.5 12 LEU B O 1
ATOM 772 N N . ILE B 1 13 ? -1.083 7.164 2.787 1 95.69 13 ILE B N 1
ATOM 773 C CA . ILE B 1 13 ? -0.181 6.531 1.83 1 95.69 13 ILE B CA 1
ATOM 774 C C . ILE B 1 13 ? 1.124 7.32 1.752 1 95.69 13 ILE B C 1
ATOM 776 O O . ILE B 1 13 ? 2.211 6.746 1.833 1 95.69 13 ILE B O 1
ATOM 780 N N . GLY B 1 14 ? 0.992 8.57 1.591 1 92.75 14 GLY B N 1
ATOM 781 C CA . GLY B 1 14 ? 2.172 9.414 1.533 1 92.75 14 GLY B CA 1
ATOM 782 C C . GLY B 1 14 ? 3.047 9.305 2.768 1 92.75 14 GLY B C 1
ATOM 783 O O . GLY B 1 14 ? 4.273 9.25 2.662 1 92.75 14 GLY B O 1
ATOM 784 N N . ARG B 1 15 ? 2.502 9.25 3.947 1 90.5 15 ARG B N 1
ATOM 785 C CA . ARG B 1 15 ? 3.24 9.133 5.199 1 90.5 15 ARG B CA 1
ATOM 786 C C . ARG B 1 15 ? 4.012 7.824 5.262 1 90.5 15 ARG B C 1
ATOM 788 O O . ARG B 1 15 ? 5.164 7.797 5.703 1 90.5 15 ARG B O 1
ATOM 795 N N . PHE B 1 16 ? 3.428 6.781 4.812 1 93.56 16 PHE B N 1
ATOM 796 C CA . PHE B 1 16 ? 4.102 5.488 4.781 1 93.56 16 PHE B CA 1
ATOM 797 C C . PHE B 1 16 ? 5.316 5.535 3.865 1 93.56 16 PHE B C 1
ATOM 799 O O . PHE B 1 16 ? 6.398 5.066 4.234 1 93.56 16 PHE B O 1
ATOM 806 N N . LEU B 1 17 ? 5.137 6.09 2.697 1 93.69 17 LEU B N 1
ATOM 807 C CA . LEU B 1 17 ? 6.242 6.168 1.744 1 93.69 17 LEU B CA 1
ATOM 808 C C . LEU B 1 17 ? 7.387 7.004 2.307 1 93.69 17 LEU B C 1
ATOM 810 O O . LEU B 1 17 ? 8.547 6.59 2.246 1 93.69 17 LEU B O 1
ATOM 814 N N . PHE B 1 18 ? 6.973 8.055 2.896 1 88.88 18 PHE B N 1
ATOM 815 C CA . PHE B 1 18 ? 7.969 8.961 3.457 1 88.88 18 PHE B CA 1
ATOM 816 C C . PHE B 1 18 ? 8.688 8.305 4.633 1 88.88 18 PHE B C 1
ATOM 818 O O . PHE B 1 18 ? 9.914 8.289 4.684 1 88.88 18 PHE B O 1
ATOM 825 N N . SER B 1 19 ? 7.965 7.812 5.582 1 90.5 19 SER B N 1
ATOM 826 C CA . SER B 1 19 ? 8.508 7.191 6.781 1 90.5 19 SER B CA 1
ATOM 827 C C . SER B 1 19 ? 9.398 6.004 6.438 1 90.5 19 SER B C 1
ATOM 829 O O . SER B 1 19 ? 10.406 5.754 7.109 1 90.5 19 SER B O 1
ATOM 831 N N . SER B 1 20 ? 9.07 5.32 5.379 1 92.94 20 SER B N 1
ATOM 832 C CA . SER B 1 20 ? 9.805 4.133 4.961 1 92.94 20 SER B CA 1
ATOM 833 C C . SER B 1 20 ? 10.883 4.48 3.936 1 92.94 20 SER B C 1
ATOM 835 O O . SER B 1 20 ? 11.531 3.592 3.385 1 92.94 20 SER B O 1
ATOM 837 N N . GLU B 1 21 ? 10.992 5.75 3.6 1 91.81 21 GLU B N 1
ATOM 838 C CA . GLU B 1 21 ? 11.984 6.246 2.652 1 91.81 21 GLU B CA 1
ATOM 839 C C . GLU B 1 21 ? 11.805 5.613 1.276 1 91.81 21 GLU B C 1
ATOM 841 O O . GLU B 1 21 ? 12.773 5.203 0.641 1 91.81 21 GLU B O 1
ATOM 846 N N . ILE B 1 22 ? 10.648 5.438 0.873 1 93.69 22 ILE B N 1
ATOM 847 C CA . ILE B 1 22 ? 10.297 4.914 -0.443 1 93.69 22 ILE B CA 1
ATOM 848 C C . ILE B 1 22 ? 10.023 6.074 -1.399 1 93.69 22 ILE B C 1
ATOM 850 O O . ILE B 1 22 ? 9.227 6.965 -1.093 1 93.69 22 ILE B O 1
ATOM 854 N N . PRO B 1 23 ? 10.711 6.062 -2.523 1 93.5 23 PRO B N 1
ATOM 855 C CA . PRO B 1 23 ? 10.484 7.164 -3.463 1 93.5 23 PRO B CA 1
ATOM 856 C C . PRO B 1 23 ? 9.078 7.164 -4.043 1 93.5 23 PRO B C 1
ATOM 858 O O . PRO B 1 23 ? 8.484 6.098 -4.242 1 93.5 23 PRO B O 1
ATOM 861 N N . PHE B 1 24 ? 8.5 8.344 -4.438 1 92.62 24 PHE B N 1
ATOM 862 C CA . PHE B 1 24 ? 7.133 8.484 -4.914 1 92.62 24 PHE B CA 1
ATOM 863 C C . PHE B 1 24 ? 6.969 7.852 -6.289 1 92.62 24 PHE B C 1
ATOM 865 O O . PHE B 1 24 ? 5.848 7.559 -6.715 1 92.62 24 PHE B O 1
ATOM 872 N N . ASN B 1 25 ? 8.086 7.656 -6.945 1 93.81 25 ASN B N 1
ATOM 873 C CA . ASN B 1 25 ? 8 7.09 -8.289 1 93.81 25 ASN B CA 1
ATOM 874 C C . ASN B 1 25 ? 7.52 5.641 -8.258 1 93.81 25 ASN B C 1
ATOM 876 O O . ASN B 1 25 ? 7.199 5.066 -9.297 1 93.81 25 ASN B O 1
ATOM 880 N N . VAL B 1 26 ? 7.418 5.035 -7.078 1 96.25 26 VAL B N 1
ATOM 881 C CA . VAL B 1 26 ? 6.848 3.695 -6.965 1 96.25 26 VAL B CA 1
ATOM 882 C C . VAL B 1 26 ? 5.43 3.688 -7.531 1 96.25 26 VAL B C 1
ATOM 884 O O . VAL B 1 26 ? 4.902 2.629 -7.883 1 96.25 26 VAL B O 1
ATOM 887 N N . ALA B 1 27 ? 4.73 4.844 -7.586 1 96.69 27 ALA B N 1
ATOM 888 C CA . ALA B 1 27 ? 3.393 4.949 -8.156 1 96.69 27 ALA B CA 1
ATOM 889 C C . ALA B 1 27 ? 3.398 4.59 -9.641 1 96.69 27 ALA B C 1
ATOM 891 O O . ALA B 1 27 ? 2.342 4.359 -10.234 1 96.69 27 ALA B O 1
ATOM 892 N N . ASN B 1 28 ? 4.602 4.559 -10.18 1 96.62 28 ASN B N 1
ATOM 893 C CA . ASN B 1 28 ? 4.734 4.203 -11.594 1 96.62 28 ASN B CA 1
ATOM 894 C C . ASN B 1 28 ? 4.938 2.701 -11.773 1 96.62 28 ASN B C 1
ATOM 896 O O . ASN B 1 28 ? 4.957 2.205 -12.898 1 96.62 28 ASN B O 1
ATOM 900 N N . ASP B 1 29 ? 5.121 1.897 -10.672 1 95.81 29 ASP B N 1
ATOM 901 C CA . ASP B 1 29 ? 5.234 0.444 -10.75 1 95.81 29 ASP B CA 1
ATOM 902 C C . ASP B 1 29 ? 3.965 -0.177 -11.328 1 95.81 29 ASP B C 1
ATOM 904 O O . ASP B 1 29 ? 2.855 0.223 -10.969 1 95.81 29 ASP B O 1
ATOM 908 N N . PRO B 1 30 ? 4.102 -1.154 -12.234 1 96.12 30 PRO B N 1
ATOM 909 C CA . PRO B 1 30 ? 2.934 -1.738 -12.898 1 96.12 30 PRO B CA 1
ATOM 910 C C . PRO B 1 30 ? 1.978 -2.418 -11.922 1 96.12 30 PRO B C 1
ATOM 912 O O . PRO B 1 30 ? 0.801 -2.613 -12.234 1 96.12 30 PRO B O 1
ATOM 915 N N . TYR B 1 31 ? 2.4 -2.736 -10.695 1 94.19 31 TYR B N 1
ATOM 916 C CA . TYR B 1 31 ? 1.566 -3.459 -9.742 1 94.19 31 TYR B CA 1
ATOM 917 C C . TYR B 1 31 ? 0.982 -2.508 -8.703 1 94.19 31 TYR B C 1
ATOM 919 O O . TYR B 1 31 ? 0.152 -2.91 -7.883 1 94.19 31 TYR B O 1
ATOM 927 N N . TYR B 1 32 ? 1.401 -1.229 -8.781 1 97.31 32 TYR B N 1
ATOM 928 C CA . TYR B 1 32 ? 0.994 -0.208 -7.82 1 97.31 32 TYR B CA 1
ATOM 929 C C . TYR B 1 32 ? -0.524 -0.092 -7.762 1 97.31 32 TYR B C 1
ATOM 931 O O . TYR B 1 32 ? -1.119 -0.202 -6.684 1 97.31 32 TYR B O 1
ATOM 939 N N . PHE B 1 33 ? -1.192 -0.04 -8.883 1 97.5 33 PHE B N 1
ATOM 940 C CA . PHE B 1 33 ? -2.639 0.135 -8.945 1 97.5 33 PHE B CA 1
ATOM 941 C C . PHE B 1 33 ? -3.357 -1.132 -8.5 1 97.5 33 PHE B C 1
ATOM 943 O O . PHE B 1 33 ? -4.281 -1.072 -7.688 1 97.5 33 PHE B O 1
ATOM 950 N N . SER B 1 34 ? -2.893 -2.266 -9 1 96.56 34 SER B N 1
ATOM 951 C CA . SER B 1 34 ? -3.564 -3.529 -8.719 1 96.56 34 SER B CA 1
ATOM 952 C C . SER B 1 34 ? -3.479 -3.881 -7.234 1 96.56 34 SER B C 1
ATOM 954 O O . SER B 1 34 ? -4.395 -4.492 -6.68 1 96.56 34 SER B O 1
ATOM 956 N N . MET B 1 35 ? -2.35 -3.5 -6.598 1 96.75 35 MET B N 1
ATOM 957 C CA . MET B 1 35 ? -2.189 -3.748 -5.168 1 96.75 35 MET B CA 1
ATOM 958 C C . MET B 1 35 ? -3.283 -3.051 -4.367 1 96.75 35 MET B C 1
ATOM 960 O O . MET B 1 35 ? -4.02 -3.697 -3.621 1 96.75 35 MET B O 1
ATOM 964 N N . TYR B 1 36 ? -3.518 -1.699 -4.605 1 97.81 36 TYR B N 1
ATOM 965 C CA . TYR B 1 36 ? -4.508 -0.958 -3.832 1 97.81 36 TYR B CA 1
ATOM 966 C C . TYR B 1 36 ? -5.926 -1.344 -4.246 1 97.81 36 TYR B C 1
ATOM 968 O O . TYR B 1 36 ? -6.836 -1.367 -3.416 1 97.81 36 TYR B O 1
ATOM 976 N N . GLU B 1 37 ? -6.105 -1.651 -5.504 1 97.44 37 GLU B N 1
ATOM 977 C CA . GLU B 1 37 ? -7.406 -2.139 -5.957 1 97.44 37 GLU B CA 1
ATOM 978 C C . GLU B 1 37 ? -7.801 -3.418 -5.227 1 97.44 37 GLU B C 1
ATOM 980 O O . GLU B 1 37 ? -8.961 -3.588 -4.84 1 97.44 37 GLU B O 1
ATOM 985 N N . GLY B 1 38 ? -6.844 -4.367 -5.066 1 97 38 GLY B N 1
ATOM 986 C CA . GLY B 1 38 ? -7.094 -5.574 -4.293 1 97 38 GLY B CA 1
ATOM 987 C C . GLY B 1 38 ? -7.551 -5.293 -2.875 1 97 38 GLY B C 1
ATOM 988 O O . GLY B 1 38 ? -8.516 -5.891 -2.4 1 97 38 GLY B O 1
ATOM 989 N N . VAL B 1 39 ? -6.918 -4.367 -2.234 1 97.38 39 VAL B N 1
ATOM 990 C CA . VAL B 1 39 ? -7.207 -4.035 -0.845 1 97.38 39 VAL B CA 1
ATOM 991 C C . VAL B 1 39 ? -8.586 -3.381 -0.747 1 97.38 39 VAL B C 1
ATOM 993 O O . VAL B 1 39 ? -9.391 -3.744 0.113 1 97.38 39 VAL B O 1
ATOM 996 N N . GLU B 1 40 ? -8.867 -2.316 -1.602 1 97.12 40 GLU B N 1
ATOM 997 C CA . GLU B 1 40 ? -10.141 -1.61 -1.497 1 97.12 40 GLU B CA 1
ATOM 998 C C . GLU B 1 40 ? -11.312 -2.533 -1.83 1 97.12 40 GLU B C 1
ATOM 1000 O O . GLU B 1 40 ? -12.391 -2.4 -1.258 1 97.12 40 GLU B O 1
ATOM 1005 N N . ASN B 1 41 ? -11.133 -3.527 -2.783 1 96.62 41 ASN B N 1
ATOM 1006 C CA . ASN B 1 41 ? -12.188 -4.461 -3.158 1 96.62 41 ASN B CA 1
ATOM 1007 C C . ASN B 1 41 ? -12.453 -5.48 -2.055 1 96.62 41 ASN B C 1
ATOM 1009 O O . ASN B 1 41 ? -13.586 -5.941 -1.889 1 96.62 41 ASN B O 1
ATOM 1013 N N . TYR B 1 42 ? -11.328 -5.895 -1.389 1 96.06 42 TYR B N 1
ATOM 1014 C CA . TYR B 1 42 ? -11.523 -6.762 -0.232 1 96.06 42 TYR B CA 1
ATOM 1015 C C . TYR B 1 42 ? -12.422 -6.094 0.801 1 96.06 42 TYR B C 1
ATOM 1017 O O . TYR B 1 42 ? -13.328 -6.73 1.354 1 96.06 42 TYR B O 1
ATOM 1025 N N . GLY B 1 43 ? -12.133 -4.777 0.994 1 94.31 43 GLY B N 1
ATOM 1026 C CA . GLY B 1 43 ? -12.969 -4.016 1.91 1 94.31 43 GLY B CA 1
ATOM 1027 C C . GLY B 1 43 ? -12.594 -4.215 3.367 1 94.31 43 GLY B C 1
ATOM 1028 O O . GLY B 1 43 ? -11.547 -4.801 3.67 1 94.31 43 GLY B O 1
ATOM 1029 N N . PRO B 1 44 ? -13.461 -3.605 4.289 1 94.38 44 PRO B N 1
ATOM 1030 C CA . PRO B 1 44 ? -13.172 -3.717 5.723 1 94.38 44 PRO B CA 1
ATOM 1031 C C . PRO B 1 44 ? -13.023 -5.164 6.184 1 94.38 44 PRO B C 1
ATOM 1033 O O . PRO B 1 44 ? -13.781 -6.035 5.742 1 94.38 44 PRO B O 1
ATOM 1036 N N . GLY B 1 45 ? -12.047 -5.426 7.008 1 92.5 45 GLY B N 1
ATOM 1037 C CA . GLY B 1 45 ? -11.781 -6.762 7.516 1 92.5 45 GLY B CA 1
ATOM 1038 C C . GLY B 1 45 ? -10.5 -7.371 6.969 1 92.5 45 GLY B C 1
ATOM 1039 O O . GLY B 1 45 ? -10.086 -8.445 7.402 1 92.5 45 GLY B O 1
ATOM 1040 N N . PHE B 1 46 ? -9.969 -6.707 5.953 1 94.19 46 PHE B N 1
ATOM 1041 C CA . PHE B 1 46 ? -8.672 -7.168 5.469 1 94.19 46 PHE B CA 1
ATOM 1042 C C . PHE B 1 46 ? -7.594 -6.941 6.52 1 94.19 46 PHE B C 1
ATOM 1044 O O . PHE B 1 46 ? -7.273 -5.801 6.855 1 94.19 46 PHE B O 1
ATOM 1051 N N . PHE B 1 47 ? -7.023 -7.98 7.008 1 92.38 47 PHE B N 1
ATOM 1052 C CA . PHE B 1 47 ? -5.91 -7.863 7.941 1 92.38 47 PHE B CA 1
ATOM 1053 C C . PHE B 1 47 ? -4.59 -7.738 7.195 1 92.38 47 PHE B C 1
ATOM 1055 O O . PHE B 1 47 ? -4.211 -8.633 6.438 1 92.38 47 PHE B O 1
ATOM 1062 N N . THR B 1 48 ? -3.99 -6.613 7.336 1 95.81 48 THR B N 1
ATOM 1063 C CA . THR B 1 48 ? -2.719 -6.316 6.688 1 95.81 48 THR B CA 1
ATOM 1064 C C . THR B 1 48 ? -1.703 -7.426 6.949 1 95.81 48 THR B C 1
ATOM 1066 O O . THR B 1 48 ? -1.546 -7.871 8.086 1 95.81 48 THR B O 1
ATOM 1069 N N . PRO B 1 49 ? -1.054 -7.855 5.914 1 95.44 49 PRO B N 1
ATOM 1070 C CA . PRO B 1 49 ? -0.077 -8.93 6.117 1 95.44 49 PRO B CA 1
ATOM 1071 C C . PRO B 1 49 ? 1.156 -8.461 6.891 1 95.44 49 PRO B C 1
ATOM 1073 O O . PRO B 1 49 ? 1.604 -7.324 6.723 1 95.44 49 PRO B O 1
ATOM 1076 N N . SER B 1 50 ? 1.676 -9.336 7.703 1 94.69 50 SER B N 1
ATOM 1077 C CA . SER B 1 50 ? 2.939 -9.094 8.391 1 94.69 50 SER B CA 1
ATOM 1078 C C . SER B 1 50 ? 4.129 -9.32 7.465 1 94.69 50 SER B C 1
ATOM 1080 O O . SER B 1 50 ? 3.967 -9.828 6.355 1 94.69 50 SER B O 1
ATOM 1082 N N . MET B 1 51 ? 5.305 -8.938 7.965 1 92.94 51 MET B N 1
ATOM 1083 C CA . MET B 1 51 ? 6.535 -9.164 7.211 1 92.94 51 MET B CA 1
ATOM 1084 C C . MET B 1 51 ? 6.707 -10.641 6.875 1 92.94 51 MET B C 1
ATOM 1086 O O . MET B 1 51 ? 7.004 -10.992 5.73 1 92.94 51 MET B O 1
ATOM 1090 N N . HIS B 1 52 ? 6.477 -11.516 7.84 1 89.5 52 HIS B N 1
ATOM 1091 C CA . HIS B 1 52 ? 6.617 -12.953 7.645 1 89.5 52 HIS B CA 1
ATOM 1092 C C . HIS B 1 52 ? 5.664 -13.461 6.566 1 89.5 52 HIS B C 1
ATOM 1094 O O . HIS B 1 52 ? 6.062 -14.234 5.691 1 89.5 52 HIS B O 1
ATOM 1100 N N . LYS B 1 53 ? 4.43 -13.016 6.629 1 90.75 53 LYS B N 1
ATOM 1101 C CA . LYS B 1 53 ? 3.43 -13.422 5.645 1 90.75 53 LYS B CA 1
ATOM 1102 C C . LYS B 1 53 ? 3.805 -12.938 4.246 1 90.75 53 LYS B C 1
ATOM 1104 O O . LYS B 1 53 ? 3.65 -13.672 3.268 1 90.75 53 LYS B O 1
ATOM 1109 N N . LEU B 1 54 ? 4.328 -11.773 4.125 1 90.88 54 LEU B N 1
ATOM 1110 C CA . LEU B 1 54 ? 4.723 -11.203 2.84 1 90.88 54 LEU B CA 1
ATOM 1111 C C . LEU B 1 54 ? 5.836 -12.031 2.203 1 90.88 54 LEU B C 1
ATOM 1113 O O . LEU B 1 54 ? 5.836 -12.25 0.99 1 90.88 54 LEU B O 1
ATOM 1117 N N . ARG B 1 55 ? 6.797 -12.453 3.051 1 83.75 55 ARG B N 1
ATOM 1118 C CA . ARG B 1 55 ? 7.914 -13.266 2.564 1 83.75 55 ARG B CA 1
ATOM 1119 C C . ARG B 1 55 ? 7.418 -14.578 1.964 1 83.75 55 ARG B C 1
ATOM 1121 O O . ARG B 1 55 ? 7.969 -15.055 0.973 1 83.75 55 ARG B O 1
ATOM 1128 N N . THR B 1 56 ? 6.367 -15.031 2.525 1 81.94 56 THR B N 1
ATOM 1129 C CA . THR B 1 56 ? 5.84 -16.312 2.072 1 81.94 56 THR B CA 1
ATOM 1130 C C . THR B 1 56 ? 4.895 -16.125 0.892 1 81.94 56 THR B C 1
ATOM 1132 O O . THR B 1 56 ? 4.734 -17.016 0.064 1 81.94 56 THR B O 1
ATOM 1135 N N . CYS B 1 57 ? 4.152 -15.055 0.802 1 79.38 57 CYS B N 1
ATOM 1136 C CA . CYS B 1 57 ? 3.205 -14.758 -0.268 1 79.38 57 CYS B CA 1
ATOM 1137 C C . CYS B 1 57 ? 3.906 -14.727 -1.621 1 79.38 57 CYS B C 1
ATOM 1139 O O . CYS B 1 57 ? 3.35 -15.172 -2.625 1 79.38 57 CYS B O 1
ATOM 1141 N N . ILE B 1 58 ? 5.047 -14.039 -1.744 1 69.06 58 ILE B N 1
ATOM 1142 C CA . ILE B 1 58 ? 5.73 -13.914 -3.027 1 69.06 58 ILE B CA 1
ATOM 1143 C C . ILE B 1 58 ? 6.406 -15.242 -3.381 1 69.06 58 ILE B C 1
ATOM 1145 O O . ILE B 1 58 ? 6.527 -15.586 -4.559 1 69.06 58 ILE B O 1
ATOM 1149 N N . LEU B 1 59 ? 7.082 -15.836 -2.375 1 58.38 59 LEU B N 1
ATOM 1150 C CA . LEU B 1 59 ? 7.781 -17.094 -2.629 1 58.38 59 LEU B CA 1
ATOM 1151 C C . LEU B 1 59 ? 6.883 -18.062 -3.379 1 58.38 59 LEU B C 1
ATOM 1153 O O . LEU B 1 59 ? 7.332 -18.734 -4.32 1 58.38 59 LEU B O 1
ATOM 1157 N N . LYS B 1 60 ? 5.805 -18.031 -2.91 1 54.81 60 LYS B N 1
ATOM 1158 C CA . LYS B 1 60 ? 5.004 -19.031 -3.623 1 54.81 60 LYS B CA 1
ATOM 1159 C C . LYS B 1 60 ? 4.805 -18.625 -5.082 1 54.81 60 LYS B C 1
ATOM 1161 O O . LYS B 1 60 ? 4.852 -19.469 -5.977 1 54.81 60 LYS B O 1
ATOM 1166 N N . GLU B 1 61 ? 4.535 -17.469 -5.273 1 52.25 61 GLU B N 1
ATOM 1167 C CA . GLU B 1 61 ? 4.363 -17.062 -6.664 1 52.25 61 GLU B CA 1
ATOM 1168 C C . GLU B 1 61 ? 5.711 -16.812 -7.34 1 52.25 61 GLU B C 1
ATOM 1170 O O . GLU B 1 61 ? 5.91 -17.188 -8.492 1 52.25 61 GLU B O 1
ATOM 1175 N N . GLU B 1 62 ? 6.543 -15.977 -6.688 1 49.97 62 GLU B N 1
ATOM 1176 C CA . GLU B 1 62 ? 7.852 -15.617 -7.234 1 49.97 62 GLU B CA 1
ATOM 1177 C C . GLU B 1 62 ? 8.812 -16.797 -7.184 1 49.97 62 GLU B C 1
ATOM 1179 O O . GLU B 1 62 ? 9.734 -16.891 -7.996 1 49.97 62 GLU B O 1
ATOM 1184 N N . VAL B 1 63 ? 8.805 -17.516 -6.137 1 49.78 63 VAL B N 1
ATOM 1185 C CA . VAL B 1 63 ? 9.602 -18.734 -6.227 1 49.78 63 VAL B CA 1
ATOM 1186 C C . VAL B 1 63 ? 9.391 -19.391 -7.586 1 49.78 63 VAL B C 1
ATOM 1188 O O . VAL B 1 63 ? 10.336 -19.891 -8.195 1 49.78 63 VAL B O 1
ATOM 1191 N N . SER B 1 64 ? 8.289 -19.203 -8.023 1 47.62 64 SER B N 1
ATOM 1192 C CA . SER B 1 64 ? 8.148 -19.734 -9.383 1 47.62 64 SER B CA 1
ATOM 1193 C C . SER B 1 64 ? 8.945 -18.906 -10.383 1 47.62 64 SER B C 1
ATOM 1195 O O . SER B 1 64 ? 9.602 -19.453 -11.266 1 47.62 64 SER B O 1
ATOM 1197 N N . SER B 1 65 ? 8.867 -17.625 -10.234 1 49.88 65 SER B N 1
ATOM 1198 C CA . SER B 1 65 ? 9.594 -16.812 -11.203 1 49.88 65 SER B CA 1
ATOM 1199 C C . SER B 1 65 ? 11.07 -16.703 -10.836 1 49.88 65 SER B C 1
ATOM 1201 O O . SER B 1 65 ? 11.938 -16.766 -11.711 1 49.88 65 SER B O 1
ATOM 1203 N N . ILE B 1 66 ? 11.383 -16.375 -9.672 1 48.75 66 ILE B N 1
ATOM 1204 C CA . ILE B 1 66 ? 12.766 -16.234 -9.234 1 48.75 66 ILE B CA 1
ATOM 1205 C C . ILE B 1 66 ? 13.445 -17.609 -9.242 1 48.75 66 ILE B C 1
ATOM 1207 O O . ILE B 1 66 ? 14.602 -17.719 -9.656 1 48.75 66 ILE B O 1
ATOM 1211 N N . ASN B 1 67 ? 12.781 -18.594 -8.68 1 47.38 67 ASN B N 1
ATOM 1212 C CA . ASN B 1 67 ? 13.391 -19.906 -8.859 1 47.38 67 ASN B CA 1
ATOM 1213 C C . ASN B 1 67 ? 13.734 -20.172 -10.32 1 47.38 67 ASN B C 1
ATOM 1215 O O . ASN B 1 67 ? 14.75 -20.812 -10.617 1 47.38 67 ASN B O 1
ATOM 1219 N N . LYS B 1 68 ? 12.953 -19.641 -11.156 1 47.16 68 LYS B N 1
ATOM 1220 C CA . LYS B 1 68 ? 13.32 -19.75 -12.562 1 47.16 68 LYS B CA 1
ATOM 1221 C C . LYS B 1 68 ? 14.578 -18.938 -12.875 1 47.16 68 LYS B C 1
ATOM 1223 O O . LYS B 1 68 ? 15.461 -19.406 -13.594 1 47.16 68 LYS B O 1
ATOM 1228 N N . ILE B 1 69 ? 14.641 -17.75 -12.289 1 49.38 69 ILE B N 1
ATOM 1229 C CA . ILE B 1 69 ? 15.82 -16.938 -12.547 1 49.38 69 ILE B CA 1
ATOM 1230 C C . ILE B 1 69 ? 17.016 -17.484 -11.766 1 49.38 69 ILE B C 1
ATOM 1232 O O . ILE B 1 69 ? 18.109 -17.609 -12.312 1 49.38 69 ILE B O 1
ATOM 1236 N N . LEU B 1 70 ? 16.781 -17.734 -10.555 1 47.81 70 LEU B N 1
ATOM 1237 C CA . LEU B 1 70 ? 17.844 -18.344 -9.766 1 47.81 70 LEU B CA 1
ATOM 1238 C C . LEU B 1 70 ? 18.172 -19.734 -10.273 1 47.81 70 LEU B C 1
ATOM 1240 O O . LEU B 1 70 ? 19.359 -20.109 -10.375 1 47.81 70 LEU B O 1
ATOM 1244 N N . GLU B 1 71 ? 17.188 -20.438 -10.625 1 48.22 71 GLU B N 1
ATOM 1245 C CA . GLU B 1 71 ? 17.406 -21.719 -11.281 1 48.22 71 GLU B CA 1
ATOM 1246 C C . GLU B 1 71 ? 18.078 -21.547 -12.641 1 48.22 71 GLU B C 1
ATOM 1248 O O . GLU B 1 71 ? 18.938 -22.344 -13.031 1 48.22 71 GLU B O 1
ATOM 1253 N N . GLU B 1 72 ? 17.672 -20.547 -13.234 1 49.44 72 GLU B N 1
ATOM 1254 C CA . GLU B 1 72 ? 18.328 -20.25 -14.5 1 49.44 72 GLU B CA 1
ATOM 1255 C C . GLU B 1 72 ? 19.766 -19.781 -14.281 1 49.44 72 GLU B C 1
ATOM 1257 O O . GLU B 1 72 ? 20.672 -20.125 -15.047 1 49.44 72 GLU B O 1
ATOM 1262 N N . GLN B 1 73 ? 19.906 -18.953 -13.289 1 51.78 73 GLN B N 1
ATOM 1263 C CA . GLN B 1 73 ? 21.25 -18.531 -12.953 1 51.78 73 GLN B CA 1
ATOM 1264 C C . GLN B 1 73 ? 22.062 -19.688 -12.375 1 51.78 73 GLN B C 1
ATOM 1266 O O . GLN B 1 73 ? 23.234 -19.859 -12.703 1 51.78 73 GLN B O 1
ATOM 1271 N N . LYS B 1 74 ? 21.469 -20.406 -11.484 1 50.09 74 LYS B N 1
ATOM 1272 C CA . LYS B 1 74 ? 22.125 -21.609 -10.992 1 50.09 74 LYS B CA 1
ATOM 1273 C C . LYS B 1 74 ? 22.375 -22.609 -12.117 1 50.09 74 LYS B C 1
ATOM 1275 O O . LYS B 1 74 ? 23.422 -23.234 -12.18 1 50.09 74 LYS B O 1
ATOM 1280 N N . AS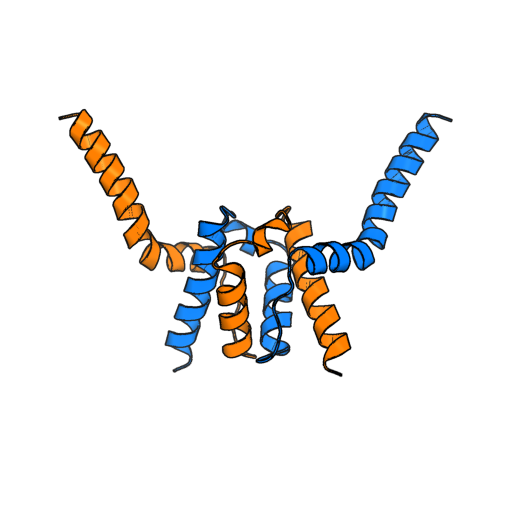N B 1 75 ? 21.344 -22.641 -12.875 1 49.34 75 ASN B N 1
ATOM 1281 C CA . ASN B 1 75 ? 21.531 -23.469 -14.07 1 49.34 75 ASN B CA 1
ATOM 1282 C C . ASN B 1 75 ? 22.578 -22.875 -15 1 49.34 75 ASN B C 1
ATOM 1284 O O . ASN B 1 75 ? 23.344 -23.609 -15.633 1 49.34 75 ASN B O 1
ATOM 1288 N N . HIS B 1 76 ? 22.516 -21.531 -15.008 1 50.12 76 HIS B N 1
ATOM 1289 C CA . HIS B 1 76 ? 23.547 -20.875 -15.82 1 50.12 76 HIS B CA 1
ATOM 1290 C C . HIS B 1 76 ? 24.922 -21.016 -15.188 1 50.12 76 HIS B C 1
ATOM 1292 O O . HIS B 1 76 ? 25.906 -21.281 -15.883 1 50.12 76 HIS B O 1
ATOM 1298 N N . GLU B 1 77 ? 24.891 -20.812 -13.914 1 51.31 77 GLU B N 1
ATOM 1299 C CA . GLU B 1 77 ? 26.172 -21 -13.227 1 51.31 77 GLU B CA 1
ATOM 1300 C C . GLU B 1 77 ? 26.578 -22.469 -13.203 1 51.31 77 GLU B C 1
ATOM 1302 O O . GLU B 1 77 ? 27.75 -22.797 -13.352 1 51.31 77 GLU B O 1
ATOM 1307 N N . SER B 1 78 ? 25.562 -23.203 -12.828 1 53.41 78 SER B N 1
ATOM 1308 C CA . SER B 1 78 ? 25.859 -24.625 -12.852 1 53.41 78 SER B CA 1
ATOM 1309 C C . SER B 1 78 ? 26.312 -25.062 -14.234 1 53.41 78 SER B C 1
ATOM 1311 O O . SER B 1 78 ? 27.141 -25.969 -14.359 1 53.41 78 SER B O 1
ATOM 1313 N N . ASN B 1 79 ? 25.75 -24.438 -15.133 1 51.81 79 ASN B N 1
ATOM 1314 C CA . ASN B 1 79 ? 26.172 -24.766 -16.5 1 51.81 79 ASN B CA 1
ATOM 1315 C C . ASN B 1 79 ? 27.562 -24.219 -16.797 1 51.81 79 ASN B C 1
ATOM 1317 O O . ASN B 1 79 ? 28.266 -24.734 -17.656 1 51.81 79 ASN B O 1
ATOM 1321 N N . MET B 1 80 ? 27.891 -23.141 -16.094 1 51.72 80 MET B N 1
ATOM 1322 C CA . MET B 1 80 ? 29.234 -22.609 -16.312 1 51.72 80 MET B CA 1
ATOM 1323 C C . MET B 1 80 ? 30.281 -23.484 -15.609 1 51.72 80 MET B C 1
ATOM 1325 O O . MET B 1 80 ? 31.469 -23.422 -15.938 1 51.72 80 MET B O 1
ATOM 1329 N N . VAL B 1 81 ? 29.75 -24.016 -14.492 1 54.69 81 VAL B N 1
ATOM 1330 C CA . VAL B 1 81 ? 30.75 -24.797 -13.773 1 54.69 81 VAL B CA 1
ATOM 1331 C C . VAL B 1 81 ? 30.859 -26.188 -14.406 1 54.69 81 VAL B C 1
ATOM 1333 O O . VAL B 1 81 ? 31.906 -26.828 -14.336 1 54.69 81 VAL B O 1
ATOM 1336 N N . VAL B 1 82 ? 29.859 -26.672 -15.078 1 45.72 82 VAL B N 1
ATOM 1337 C CA . VAL B 1 82 ? 30.141 -27.984 -15.633 1 45.72 82 VAL B CA 1
ATOM 1338 C C . VAL B 1 82 ? 30.969 -27.859 -16.906 1 45.72 82 VAL B C 1
ATOM 1340 O O . VAL B 1 82 ? 30.688 -27 -17.75 1 45.72 82 VAL B O 1
#

Foldseek 3Di:
DVVVVVVVVVVVVVVVCVVVVNDPCCCVPPCNVVVVVVVVVVPPPDDDDDPVRVVVVCCVVCVVVVVVVVVVVCVVVVVVVD/DVVVVVVVVVVVVVCVCVVVVNDPCCCVPPCNVVVVVVVVVVPPPDDDDDPVRVVVVVCVVCVVVVVCVVVVVCVVVVVVVD

pLDDT: mean 79.55, std 19.8, range [45.53, 97.81]

Radius of gyration: 19.38 Å; Cα contacts (8 Å, |Δi|>4): 178; chains: 2; bounding box: 49×62×30 Å

Organism: Capsicum annuu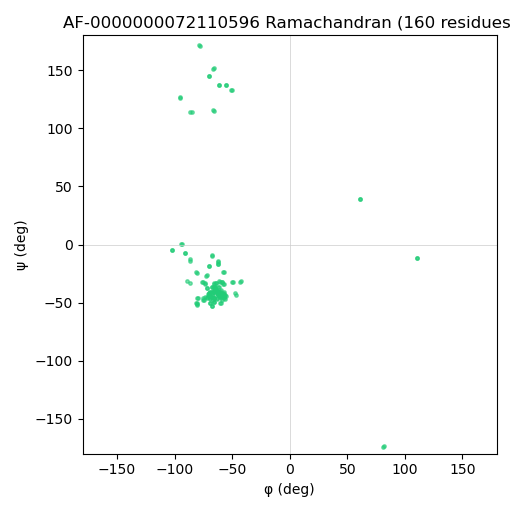m (NCBI:txid4072)

Sequence (164 aa):
MKKKERKSVCQLIGRFLFSSEIPFNVANDPYYFSMYEGVENYGPGFFTPSMHKLRTCILKEEVSSINKILEEQKNHESNMVVMKKKERKSVCQLIGRFLFSSEIPFNVANDPYYFSMYEGVENYGPGFFTPSMHKLRTCILKEEVSSINKILEEQKNHESNMVV

Solvent-accessible surface area (backbone atoms only — not comparable to full-atom values):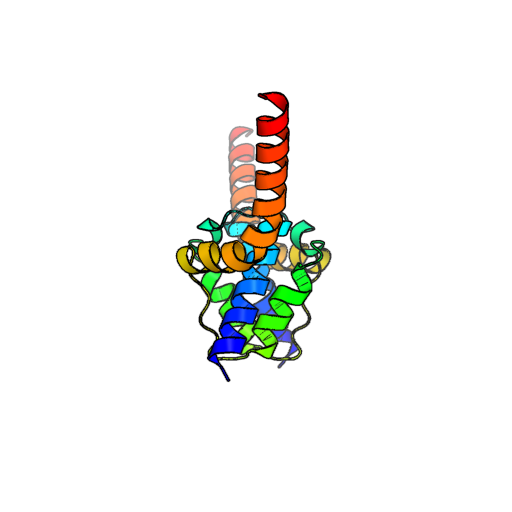 8584 Å² total; per-residue (Å²): 116,67,62,66,52,47,51,51,35,42,30,35,46,24,47,31,31,56,76,62,70,46,67,60,66,52,50,70,39,89,37,41,57,56,27,54,51,40,41,12,65,66,15,71,84,70,73,76,70,48,41,71,52,38,61,52,37,27,41,64,58,37,42,56,52,45,43,46,48,50,43,42,46,47,46,46,46,50,51,65,70,96,117,67,62,65,50,46,52,51,35,43,31,33,44,25,47,30,30,56,78,63,70,45,67,59,67,52,50,71,38,90,36,41,59,57,28,52,51,37,40,12,64,66,16,72,84,69,73,76,69,47,40,70,52,35,59,52,36,26,41,65,57,36,41,56,52,46,44,46,47,51,45,45,43,45,47,46,46,50,51,65,69,96

Secondary structure (DSSP, 8-state):
-HHHHHHHHHHHHHHHHHHTT--GGGGGSTTHHHHHHHHHHH-TT--PPPHHHHHHHHHHHHHHHHHHHHHHHHHHHHHHH-/-HHHHHHHHHHHHHHHHHHTT--GGGGGSTTHHHHHHHHHHH-TT--PPPHHHHHHHHHHHHHHHHHHHHHHHHHHHHHHH-